Protein AF-A0A7C9CR45-F1 (afdb_monomer_lite)

Structure (mmCIF, N/CA/C/O backbone):
data_AF-A0A7C9CR45-F1
#
_entry.id   AF-A0A7C9CR45-F1
#
loop_
_atom_site.group_PDB
_atom_site.id
_atom_site.type_symbol
_atom_site.label_atom_id
_atom_site.label_alt_id
_atom_site.label_comp_id
_atom_site.label_asym_id
_atom_site.label_entity_id
_atom_site.label_seq_id
_atom_site.pdbx_PDB_ins_code
_atom_site.Cartn_x
_atom_site.Cartn_y
_atom_site.Cartn_z
_atom_site.occupancy
_atom_site.B_iso_or_equiv
_atom_site.auth_seq_id
_atom_site.auth_comp_id
_atom_site.auth_asym_id
_atom_site.auth_atom_id
_atom_site.pdbx_PDB_model_num
ATOM 1 N N . ASP A 1 1 ? -7.583 11.515 -30.768 1.00 51.81 1 ASP A N 1
ATOM 2 C CA . ASP A 1 1 ? -8.424 10.439 -31.323 1.00 51.81 1 ASP A CA 1
ATOM 3 C C . ASP A 1 1 ? -8.496 9.227 -30.422 1.00 51.81 1 ASP A C 1
ATOM 5 O O . ASP A 1 1 ? -7.513 8.512 -30.267 1.00 51.81 1 ASP A O 1
ATOM 9 N N . VAL A 1 2 ? -9.660 9.028 -29.803 1.00 61.97 2 VAL A N 1
ATOM 10 C CA . VAL A 1 2 ? -9.980 7.865 -28.950 1.00 61.97 2 VAL A CA 1
ATOM 11 C C . VAL A 1 2 ? -11.056 6.982 -29.604 1.00 61.97 2 VAL A C 1
ATOM 13 O O . VAL A 1 2 ? -11.141 5.791 -29.327 1.00 61.97 2 VAL A O 1
ATOM 16 N N . TRP A 1 3 ? -11.841 7.538 -30.529 1.00 60.50 3 TRP A N 1
ATOM 17 C CA . TRP A 1 3 ? -12.938 6.850 -31.208 1.00 60.50 3 TRP A CA 1
ATOM 18 C C . TRP A 1 3 ? -12.449 6.157 -32.491 1.00 60.50 3 TRP A C 1
ATOM 20 O O . TRP A 1 3 ? -11.549 6.657 -33.159 1.00 60.50 3 TRP A O 1
ATOM 30 N N . TYR A 1 4 ? -13.036 5.002 -32.825 1.00 81.06 4 TYR A N 1
ATOM 31 C CA . TYR A 1 4 ? -12.731 4.170 -34.009 1.00 81.06 4 TYR A CA 1
ATOM 32 C C . TYR A 1 4 ? -11.384 3.426 -34.028 1.00 81.06 4 TYR A C 1
ATOM 34 O O . TYR A 1 4 ? -11.029 2.830 -35.046 1.00 81.06 4 TYR A O 1
ATOM 42 N N . LYS A 1 5 ? -10.652 3.361 -32.907 1.00 80.00 5 LYS A N 1
ATOM 43 C CA . LYS A 1 5 ? -9.534 2.412 -32.782 1.00 80.00 5 LYS A CA 1
ATOM 44 C C . LYS A 1 5 ? -10.057 1.000 -32.530 1.00 80.00 5 LYS A C 1
ATOM 46 O O . LYS A 1 5 ? -10.824 0.768 -31.598 1.00 80.00 5 LYS A O 1
ATOM 51 N N . LYS A 1 6 ? -9.612 0.047 -33.352 1.00 78.56 6 LYS A N 1
ATOM 52 C CA . LYS A 1 6 ? -9.868 -1.379 -33.139 1.00 78.56 6 LYS A CA 1
ATOM 53 C C . LYS A 1 6 ? -9.222 -1.790 -31.814 1.00 78.56 6 LYS A C 1
ATOM 55 O O . LYS A 1 6 ? -8.031 -1.565 -31.626 1.00 78.56 6 LYS A O 1
ATOM 60 N N . MET A 1 7 ? -10.013 -2.345 -30.897 1.00 77.31 7 MET A N 1
ATOM 61 C CA . MET A 1 7 ? -9.492 -2.826 -29.620 1.00 77.31 7 MET A CA 1
ATOM 62 C C . MET A 1 7 ? -8.528 -3.986 -29.865 1.00 77.31 7 MET A C 1
ATOM 64 O O . MET A 1 7 ? -8.871 -4.954 -30.545 1.00 77.31 7 MET A O 1
ATOM 68 N N . GLU A 1 8 ? -7.329 -3.879 -29.307 1.00 78.50 8 GLU A N 1
ATOM 69 C CA . GLU A 1 8 ? -6.367 -4.973 -29.257 1.00 78.50 8 GLU A CA 1
ATOM 70 C C . GLU A 1 8 ? -6.657 -5.850 -28.036 1.00 78.50 8 GLU A C 1
ATOM 72 O O . GLU A 1 8 ? -7.212 -5.392 -27.032 1.00 78.50 8 GLU A O 1
ATOM 77 N N . THR A 1 9 ? -6.292 -7.128 -28.108 1.00 69.44 9 THR A N 1
ATOM 78 C CA . THR A 1 9 ? -6.358 -8.030 -26.958 1.00 69.44 9 THR A CA 1
ATOM 79 C C . THR A 1 9 ? -5.401 -7.539 -25.874 1.00 69.44 9 THR A C 1
ATOM 81 O O . THR A 1 9 ? -4.202 -7.786 -25.940 1.00 69.44 9 THR A O 1
ATOM 84 N N . CYS A 1 10 ? -5.937 -6.861 -24.859 1.00 64.25 10 CYS A N 1
ATOM 85 C CA . CYS A 1 10 ? -5.196 -6.384 -23.689 1.00 64.25 10 CYS A CA 1
ATOM 86 C C . CYS A 1 10 ? -5.159 -7.412 -22.549 1.00 64.25 10 CYS A C 1
ATOM 88 O O . CYS A 1 10 ? -4.938 -7.059 -21.391 1.00 64.25 10 CYS A O 1
ATOM 90 N N . VAL A 1 11 ? -5.393 -8.691 -22.860 1.00 61.22 11 VAL A N 1
ATOM 91 C CA . VAL A 1 11 ? -5.247 -9.764 -21.879 1.00 61.22 11 VAL A CA 1
ATOM 92 C C . VAL A 1 11 ? -3.758 -9.925 -21.627 1.00 61.22 11 VAL A C 1
ATOM 94 O O . VAL A 1 11 ? -3.065 -10.616 -22.371 1.00 61.22 11 VAL A O 1
ATOM 97 N N . THR A 1 12 ? -3.261 -9.256 -20.588 1.00 54.91 12 THR A N 1
ATOM 98 C CA . THR A 1 12 ? -1.939 -9.534 -20.034 1.00 54.91 12 THR A CA 1
ATOM 99 C C . THR A 1 12 ? -1.895 -11.034 -19.759 1.00 54.91 12 THR A C 1
ATOM 101 O O . THR A 1 12 ? -2.717 -11.501 -18.962 1.00 54.91 12 THR A O 1
ATOM 104 N N . PRO A 1 13 ? -1.020 -11.806 -20.431 1.00 53.84 13 PRO A N 1
ATOM 105 C CA . PRO A 1 13 ? -0.924 -13.235 -20.195 1.00 53.84 13 PRO A CA 1
ATOM 106 C C . PRO A 1 13 ? -0.764 -13.446 -18.697 1.00 53.84 13 PRO A C 1
ATOM 108 O O . PRO A 1 13 ? 0.122 -12.841 -18.087 1.00 53.84 13 PRO A O 1
ATOM 111 N N . TYR A 1 14 ? -1.652 -14.242 -18.095 1.00 46.78 14 TYR A N 1
ATOM 112 C CA . TYR A 1 14 ? -1.468 -14.630 -16.707 1.00 46.78 14 TYR A CA 1
ATOM 113 C C . TYR A 1 14 ? -0.086 -15.282 -16.652 1.00 46.78 14 TYR A C 1
ATOM 115 O O . TYR A 1 14 ? 0.146 -16.228 -17.416 1.00 46.78 14 TYR A O 1
ATOM 123 N N . PRO A 1 15 ? 0.867 -14.744 -15.870 1.00 54.88 15 PRO A N 1
ATOM 124 C CA . PRO A 1 15 ? 2.188 -15.338 -15.819 1.00 54.88 15 PRO A CA 1
ATOM 125 C C . PRO A 1 15 ? 1.987 -16.802 -15.429 1.00 54.88 15 PRO A C 1
ATOM 127 O O . PRO A 1 15 ? 1.143 -17.088 -14.579 1.00 54.88 15 PRO A O 1
ATOM 130 N N . SER A 1 16 ? 2.662 -17.715 -16.140 1.00 50.47 16 SER A N 1
ATOM 131 C CA . SER A 1 16 ? 2.531 -19.173 -15.987 1.00 50.47 16 SER A CA 1
ATOM 132 C C . SER A 1 16 ? 2.262 -19.545 -14.531 1.00 50.47 16 SER A C 1
ATOM 134 O O . SER A 1 16 ? 2.918 -18.951 -13.679 1.00 50.47 16 SER A O 1
ATOM 136 N N . ALA A 1 17 ? 1.352 -20.491 -14.259 1.00 49.66 17 ALA A N 1
ATOM 137 C CA . ALA A 1 17 ? 0.852 -20.886 -12.928 1.00 49.66 17 ALA A CA 1
ATOM 138 C C . ALA A 1 17 ? 1.833 -20.685 -11.742 1.00 49.66 17 ALA A C 1
ATOM 140 O O . ALA A 1 17 ? 1.427 -20.170 -10.703 1.00 49.66 17 ALA A O 1
ATOM 141 N N . ALA A 1 18 ? 3.128 -20.944 -11.943 1.00 49.00 18 ALA A N 1
ATOM 142 C CA . ALA A 1 18 ? 4.254 -20.567 -11.082 1.00 49.00 18 ALA A CA 1
ATOM 143 C C . ALA A 1 18 ? 4.228 -19.150 -10.443 1.00 49.00 18 ALA A C 1
ATOM 145 O O . ALA A 1 18 ? 4.680 -18.985 -9.311 1.00 49.00 18 ALA A O 1
ATOM 146 N N . ALA A 1 19 ? 3.731 -18.108 -11.117 1.00 51.03 19 ALA A N 1
ATOM 147 C CA . ALA A 1 19 ? 3.722 -16.740 -10.580 1.00 51.03 19 ALA A CA 1
ATOM 148 C C . ALA A 1 19 ? 2.552 -16.469 -9.619 1.00 51.03 19 ALA A C 1
ATOM 150 O O . ALA A 1 19 ? 2.695 -15.687 -8.680 1.00 51.03 19 ALA A O 1
ATOM 151 N N . GLY A 1 20 ? 1.414 -17.143 -9.820 1.00 53.22 20 GLY A N 1
ATOM 152 C CA . GLY A 1 20 ? 0.326 -17.184 -8.839 1.00 53.22 20 GLY A CA 1
ATOM 153 C C . GLY A 1 20 ? 0.670 -18.085 -7.649 1.00 53.22 20 GLY A C 1
ATOM 154 O O . GLY A 1 20 ? 0.350 -17.744 -6.512 1.00 53.22 20 GLY A O 1
ATOM 155 N N . GLU A 1 21 ? 1.395 -19.182 -7.896 1.00 54.62 21 GLU A N 1
ATOM 156 C CA . GLU A 1 21 ? 1.881 -20.120 -6.872 1.00 54.62 21 GLU A CA 1
ATOM 157 C C . GLU A 1 21 ? 2.931 -19.513 -5.922 1.00 54.62 21 GLU A C 1
ATOM 159 O O . GLU A 1 21 ? 3.073 -19.973 -4.790 1.00 54.62 21 GLU A O 1
ATOM 164 N N . GLN A 1 22 ? 3.639 -18.451 -6.325 1.00 70.69 22 GLN A N 1
ATOM 165 C CA . GLN A 1 22 ? 4.595 -17.749 -5.455 1.00 70.69 22 GLN A CA 1
ATOM 166 C C . GLN A 1 22 ? 3.947 -16.793 -4.445 1.00 70.69 22 GLN A C 1
ATOM 168 O O . GLN A 1 22 ? 4.605 -16.384 -3.481 1.00 70.69 22 GLN A O 1
ATOM 173 N N . LEU A 1 23 ? 2.684 -16.404 -4.636 1.00 86.69 23 LEU A N 1
ATOM 174 C CA . LEU A 1 23 ? 2.046 -15.436 -3.749 1.00 86.69 23 LEU A CA 1
ATOM 175 C C . LEU A 1 23 ? 1.576 -16.107 -2.463 1.00 86.69 23 LEU A C 1
ATOM 177 O O . LEU A 1 23 ? 0.821 -17.077 -2.468 1.00 86.69 23 LEU A O 1
ATOM 181 N N . LYS A 1 24 ? 1.973 -15.532 -1.326 1.00 91.25 24 LYS A N 1
ATOM 182 C CA . LYS A 1 24 ? 1.442 -15.949 -0.027 1.00 91.25 24 LYS A CA 1
ATOM 183 C C . LYS A 1 24 ? -0.086 -15.758 0.020 1.00 91.25 24 LYS A C 1
ATOM 185 O O . LYS A 1 24 ? -0.636 -14.870 -0.649 1.00 91.25 24 LYS A O 1
ATOM 190 N N . PRO A 1 25 ? -0.810 -16.569 0.804 1.00 92.56 25 PRO A N 1
ATOM 191 C CA . PRO A 1 25 ? -2.236 -16.358 0.996 1.00 92.56 25 PRO A CA 1
ATOM 192 C C . PRO A 1 25 ? -2.500 -14.999 1.656 1.00 92.56 25 PRO A C 1
ATOM 194 O O . PRO A 1 25 ? -1.658 -14.424 2.349 1.00 92.56 25 PRO A O 1
ATOM 197 N N . PHE A 1 26 ? -3.691 -14.455 1.429 1.00 91.06 26 PHE A N 1
ATOM 198 C CA . PHE A 1 26 ? -4.161 -13.306 2.196 1.00 91.06 26 PHE A CA 1
ATOM 199 C C . PHE A 1 26 ? -4.532 -13.770 3.617 1.00 91.06 26 PHE A C 1
ATOM 201 O O . PHE A 1 26 ? -5.141 -14.833 3.733 1.00 91.06 26 PHE A O 1
ATOM 208 N N . PRO A 1 27 ? -4.220 -13.015 4.691 1.00 93.25 27 PRO A N 1
ATOM 209 C CA . PRO A 1 27 ? -3.673 -11.653 4.717 1.00 93.25 27 PRO A CA 1
ATOM 210 C C . PRO A 1 27 ? -2.141 -11.557 4.729 1.00 93.25 27 PRO A C 1
ATOM 212 O O . PRO A 1 27 ? -1.615 -10.448 4.710 1.00 93.25 27 PRO A O 1
ATOM 215 N N . GLU A 1 28 ? -1.403 -12.668 4.748 1.00 94.12 28 GLU A N 1
ATOM 216 C CA . GLU A 1 28 ? 0.065 -12.645 4.863 1.00 94.12 28 GLU A CA 1
ATOM 217 C C . GLU A 1 28 ? 0.731 -11.852 3.736 1.00 94.12 28 GLU A C 1
ATOM 219 O O . GLU A 1 28 ? 1.615 -11.027 3.994 1.00 94.12 28 GLU A O 1
ATOM 224 N N . ARG A 1 29 ? 0.263 -12.028 2.491 1.00 93.94 29 ARG A N 1
ATOM 225 C CA . ARG A 1 29 ? 0.820 -11.302 1.336 1.00 93.94 29 ARG A CA 1
ATOM 226 C C . ARG A 1 29 ? 0.731 -9.777 1.428 1.00 93.94 29 ARG A C 1
ATOM 228 O O . ARG A 1 29 ? 1.465 -9.089 0.730 1.00 93.94 29 ARG A O 1
ATOM 235 N N . LEU A 1 30 ? -0.100 -9.237 2.320 1.00 94.88 30 LEU A N 1
ATOM 236 C CA . LEU A 1 30 ? -0.183 -7.798 2.567 1.00 94.88 30 LEU A CA 1
ATOM 237 C C . LEU A 1 30 ? 1.144 -7.218 3.098 1.00 94.88 30 LEU A C 1
ATOM 239 O O . LEU A 1 30 ? 1.455 -6.044 2.862 1.00 94.88 30 LEU A O 1
ATOM 243 N N . TYR A 1 31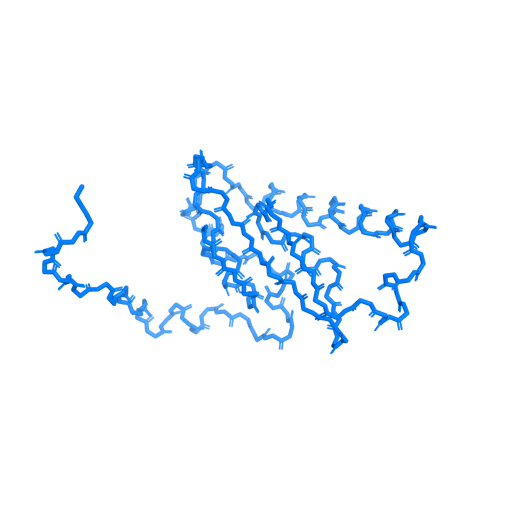 ? 1.908 -8.035 3.832 1.00 94.12 31 TYR A N 1
ATOM 244 C CA . TYR A 1 31 ? 3.090 -7.614 4.590 1.00 94.12 31 TYR A CA 1
ATOM 245 C C . TYR A 1 31 ? 4.410 -8.153 4.044 1.00 94.12 31 TYR A C 1
ATOM 247 O O . TYR A 1 31 ? 5.453 -7.547 4.299 1.00 94.12 31 TYR A O 1
ATOM 255 N N . VAL A 1 32 ? 4.385 -9.270 3.315 1.00 95.62 32 VAL A N 1
ATOM 256 C CA . VAL A 1 32 ? 5.595 -9.826 2.697 1.00 95.62 32 VAL A CA 1
ATOM 257 C C . VAL A 1 32 ? 6.070 -8.957 1.534 1.00 95.62 32 VAL A C 1
ATOM 259 O O . VAL A 1 32 ? 5.347 -8.093 1.031 1.00 95.62 32 VAL A O 1
ATOM 262 N N . VAL A 1 33 ? 7.319 -9.169 1.128 1.00 96.25 33 VAL A N 1
ATOM 263 C CA . VAL A 1 33 ? 7.899 -8.526 -0.051 1.00 96.25 33 VAL A CA 1
ATOM 264 C C . VAL A 1 33 ? 7.274 -9.15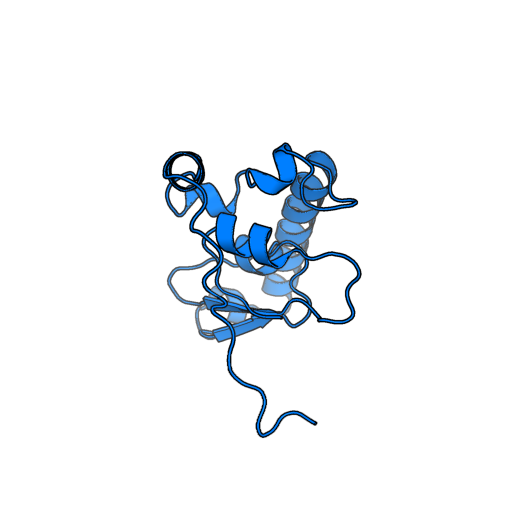7 -1.302 1.00 96.25 33 VAL A C 1
ATOM 266 O O . VAL A 1 33 ? 7.350 -10.378 -1.441 1.00 96.25 33 VAL A O 1
ATOM 269 N N . PRO A 1 34 ? 6.652 -8.373 -2.201 1.00 94.38 34 PRO A N 1
ATOM 270 C CA . PRO A 1 34 ? 6.093 -8.897 -3.441 1.00 94.38 34 PRO A CA 1
ATOM 271 C C . PRO A 1 34 ? 7.186 -9.494 -4.341 1.00 94.38 34 PRO A C 1
ATOM 273 O O . PRO A 1 34 ? 8.265 -8.891 -4.429 1.00 94.38 34 PRO A O 1
ATOM 276 N N . PRO A 1 35 ? 6.929 -10.613 -5.048 1.00 92.69 35 PRO A N 1
ATOM 277 C CA . PRO A 1 35 ? 7.892 -11.227 -5.960 1.00 92.69 35 PRO A CA 1
ATOM 278 C C . PRO A 1 35 ? 8.558 -10.233 -6.915 1.00 92.69 35 PRO A C 1
ATOM 280 O O . PRO A 1 35 ? 9.781 -10.262 -7.065 1.00 92.69 35 PRO A O 1
ATOM 283 N N . ARG A 1 36 ? 7.797 -9.279 -7.473 1.00 90.75 36 ARG A N 1
ATOM 284 C CA . ARG A 1 36 ? 8.339 -8.265 -8.397 1.00 90.75 36 ARG A CA 1
ATOM 285 C C . ARG A 1 36 ? 9.304 -7.267 -7.764 1.00 90.75 36 ARG A C 1
ATOM 287 O O . ARG A 1 36 ? 10.101 -6.650 -8.465 1.00 90.75 36 ARG A O 1
ATOM 294 N N . VAL A 1 37 ? 9.188 -7.051 -6.454 1.00 93.31 37 VAL A N 1
ATOM 295 C CA . VAL A 1 37 ? 10.116 -6.201 -5.701 1.00 93.31 37 VAL A CA 1
ATOM 296 C C . VAL A 1 37 ? 11.393 -6.989 -5.435 1.00 93.31 37 VAL A C 1
ATOM 298 O O . VAL A 1 37 ? 12.482 -6.467 -5.656 1.00 93.31 37 VAL A O 1
ATOM 301 N N . SER A 1 38 ? 11.279 -8.261 -5.038 1.00 93.31 38 SER A N 1
ATOM 302 C CA . SER A 1 38 ? 12.451 -9.125 -4.842 1.00 93.31 38 SER A CA 1
ATOM 303 C C . SER A 1 38 ? 13.210 -9.431 -6.136 1.00 93.31 38 SER A C 1
ATOM 305 O O . SER A 1 38 ? 14.431 -9.535 -6.098 1.00 93.31 38 SER A O 1
ATOM 307 N N . SER A 1 39 ? 12.525 -9.527 -7.279 1.00 91.19 39 SER A N 1
ATOM 308 C CA . SER A 1 39 ? 13.152 -9.743 -8.591 1.00 91.19 39 SER A CA 1
ATOM 309 C C . SER A 1 39 ? 13.724 -8.467 -9.219 1.00 91.19 39 SER A C 1
ATOM 311 O O . SER A 1 39 ? 14.308 -8.535 -10.298 1.00 91.19 39 SER A O 1
ATOM 313 N N . GLY A 1 40 ? 13.528 -7.297 -8.597 1.00 89.50 40 GLY A N 1
ATOM 314 C CA . GLY A 1 40 ? 13.958 -6.008 -9.149 1.00 89.50 40 GLY A CA 1
ATOM 315 C C . GLY A 1 40 ? 13.142 -5.529 -10.356 1.00 89.50 40 GLY A C 1
ATOM 316 O O . GLY A 1 40 ? 13.562 -4.612 -11.057 1.00 89.50 40 GLY A O 1
ATOM 317 N N . SER A 1 41 ? 11.964 -6.108 -10.607 1.00 88.75 41 SER A N 1
ATOM 318 C CA . SER A 1 41 ? 11.090 -5.748 -11.735 1.00 88.75 41 SER A CA 1
ATOM 319 C C . SER A 1 41 ? 10.358 -4.410 -11.552 1.00 88.75 41 SER A C 1
ATOM 321 O O . SER A 1 41 ? 9.666 -3.965 -12.465 1.00 88.75 41 SER A O 1
ATOM 323 N N . VAL A 1 42 ? 10.485 -3.765 -10.387 1.00 89.38 42 VAL A N 1
ATOM 324 C CA . VAL A 1 42 ? 10.004 -2.398 -10.135 1.00 89.38 42 VAL A CA 1
ATOM 325 C C . VAL A 1 42 ? 11.212 -1.455 -10.094 1.00 89.38 42 VAL A C 1
ATOM 327 O O . VAL A 1 42 ? 11.934 -1.437 -9.092 1.00 89.38 42 VAL A O 1
ATOM 330 N N . PRO A 1 43 ? 11.450 -0.657 -11.153 1.00 87.44 43 PRO A N 1
ATOM 331 C CA . PRO A 1 43 ? 12.615 0.216 -11.227 1.00 87.44 43 PRO A CA 1
ATOM 332 C C . PRO A 1 43 ? 12.722 1.169 -10.031 1.00 87.44 43 PRO A C 1
ATOM 334 O O . PRO A 1 43 ? 11.768 1.850 -9.647 1.00 87.44 43 PRO A O 1
ATOM 337 N N . GLY A 1 44 ? 13.912 1.227 -9.431 1.00 87.44 44 GLY A N 1
ATOM 338 C CA . GLY A 1 44 ? 14.202 2.130 -8.317 1.00 87.44 44 GLY A CA 1
ATOM 339 C C . GLY A 1 44 ? 13.458 1.803 -7.018 1.00 87.44 44 GLY A C 1
ATOM 340 O O . GLY A 1 44 ? 13.262 2.710 -6.204 1.00 87.44 44 GLY A O 1
ATOM 341 N N . VAL A 1 45 ? 13.015 0.555 -6.828 1.00 93.44 45 VAL A N 1
ATOM 342 C CA . VAL A 1 45 ? 12.466 0.049 -5.562 1.00 93.44 45 VAL A CA 1
ATOM 343 C C . VAL A 1 45 ? 13.249 -1.197 -5.155 1.00 93.44 45 VAL A C 1
ATOM 345 O O . VAL A 1 45 ? 13.105 -2.253 -5.759 1.00 93.44 45 VAL A O 1
ATOM 348 N N . SER A 1 46 ? 14.084 -1.070 -4.122 1.00 95.88 46 SER A N 1
ATOM 349 C CA . SER A 1 46 ? 14.757 -2.212 -3.498 1.00 95.88 46 SER A CA 1
ATOM 350 C C . SER A 1 46 ? 13.875 -2.865 -2.430 1.00 95.88 46 SER A C 1
ATOM 352 O O . SER A 1 46 ? 12.922 -2.260 -1.929 1.00 95.88 46 SER A O 1
ATOM 354 N N . VAL A 1 47 ? 14.230 -4.089 -2.029 1.00 97.19 47 VAL A N 1
ATOM 355 C CA . VAL A 1 47 ? 13.590 -4.788 -0.902 1.00 97.19 47 VAL A CA 1
ATOM 356 C C . VAL A 1 47 ? 13.647 -3.941 0.375 1.00 97.19 47 VAL A C 1
ATOM 358 O O . VAL A 1 47 ? 12.625 -3.752 1.034 1.00 97.19 47 VAL A O 1
ATOM 361 N N . ASP A 1 48 ? 14.803 -3.349 0.680 1.00 97.75 48 ASP A N 1
ATOM 362 C CA . ASP A 1 48 ? 14.969 -2.485 1.853 1.00 97.75 48 ASP A CA 1
ATOM 363 C C . ASP A 1 48 ? 14.108 -1.223 1.776 1.00 97.75 48 ASP A C 1
ATOM 365 O O . ASP A 1 48 ? 13.511 -0.815 2.775 1.00 97.75 48 ASP A O 1
ATOM 369 N N . ALA A 1 49 ? 13.996 -0.616 0.589 1.00 96.38 49 ALA A N 1
ATOM 370 C CA . ALA A 1 49 ? 13.132 0.541 0.380 1.00 96.38 49 ALA A CA 1
ATOM 371 C C . ALA A 1 49 ? 11.657 0.186 0.630 1.00 96.38 49 ALA A C 1
ATOM 373 O O . ALA A 1 49 ? 10.962 0.934 1.317 1.00 96.38 49 ALA A O 1
ATOM 374 N N . TYR A 1 50 ? 11.201 -0.976 0.152 1.00 96.88 50 TYR A N 1
ATOM 375 C CA . TYR A 1 50 ? 9.848 -1.480 0.407 1.00 96.88 50 TYR A CA 1
ATOM 376 C C . TYR A 1 50 ? 9.595 -1.753 1.900 1.00 96.88 50 TYR A C 1
ATOM 378 O O . TYR A 1 50 ? 8.572 -1.340 2.453 1.00 96.88 50 TYR A O 1
ATOM 386 N N . LEU A 1 51 ? 10.532 -2.411 2.590 1.00 97.81 51 LEU A N 1
ATOM 387 C CA . LEU A 1 51 ? 10.409 -2.685 4.027 1.00 97.81 51 LEU A CA 1
ATOM 388 C C . LEU A 1 51 ? 10.393 -1.391 4.852 1.00 97.81 51 LEU A C 1
ATOM 390 O O . LEU A 1 51 ? 9.612 -1.260 5.805 1.00 97.81 51 LEU A O 1
ATOM 394 N N . LYS A 1 52 ? 11.217 -0.413 4.465 1.00 97.69 52 LYS A N 1
ATOM 395 C CA . LYS A 1 52 ? 11.247 0.916 5.077 1.00 97.69 52 LYS A CA 1
ATOM 396 C C . LYS A 1 52 ? 9.928 1.661 4.864 1.00 97.69 52 LYS A C 1
ATOM 398 O O . LYS A 1 52 ? 9.400 2.194 5.839 1.00 97.69 52 LYS A O 1
ATOM 403 N N . ASP A 1 53 ? 9.379 1.653 3.650 1.00 96.50 53 ASP A N 1
ATOM 404 C CA . ASP A 1 53 ? 8.072 2.246 3.329 1.00 96.50 53 ASP A CA 1
ATOM 405 C C . ASP A 1 53 ? 6.957 1.655 4.210 1.00 96.50 53 ASP A C 1
ATOM 407 O O . ASP A 1 53 ? 6.253 2.388 4.907 1.00 96.50 53 ASP A O 1
ATOM 411 N N . ASN A 1 54 ? 6.884 0.324 4.316 1.00 97.12 54 ASN A N 1
ATOM 412 C CA . ASN A 1 54 ? 5.917 -0.356 5.183 1.00 97.12 54 ASN A CA 1
ATOM 413 C C . ASN A 1 54 ? 6.052 0.047 6.665 1.00 97.12 54 ASN A C 1
ATOM 415 O O . ASN A 1 54 ? 5.050 0.203 7.371 1.00 97.12 54 ASN A O 1
ATOM 419 N N . SER A 1 55 ? 7.280 0.211 7.163 1.00 97.69 55 SER A N 1
ATOM 420 C CA . SER A 1 55 ? 7.535 0.667 8.537 1.00 97.69 55 SER A CA 1
ATOM 421 C C . SER A 1 55 ? 7.094 2.118 8.753 1.00 97.69 55 SER A C 1
ATOM 423 O O . SER A 1 55 ? 6.482 2.437 9.779 1.00 97.69 55 SER A O 1
ATOM 425 N N . LEU A 1 56 ? 7.352 2.995 7.780 1.00 98.19 56 LEU A N 1
ATOM 426 C CA . LEU A 1 56 ? 6.923 4.392 7.813 1.00 98.19 56 LEU A CA 1
ATOM 427 C C . LEU A 1 56 ? 5.399 4.510 7.801 1.00 98.19 56 LEU A C 1
ATOM 429 O O . LEU A 1 56 ? 4.843 5.163 8.684 1.00 98.19 56 LEU A O 1
ATOM 433 N N . TRP A 1 57 ? 4.705 3.814 6.901 1.00 97.88 57 TRP A N 1
ATOM 434 C CA . TRP A 1 57 ? 3.242 3.861 6.843 1.00 97.88 57 TRP A CA 1
ATOM 435 C C . TRP A 1 57 ? 2.569 3.358 8.117 1.00 97.88 57 TRP A C 1
ATOM 437 O O . TRP A 1 57 ? 1.607 3.976 8.575 1.00 97.88 57 TRP A O 1
ATOM 447 N N . LYS A 1 58 ? 3.112 2.324 8.773 1.00 97.31 58 LYS A N 1
ATOM 448 C CA . LYS A 1 58 ? 2.636 1.902 10.105 1.00 97.31 58 LYS A CA 1
ATOM 449 C C . LYS A 1 58 ? 2.732 3.036 11.134 1.00 97.31 58 LYS A C 1
ATOM 451 O O . LYS A 1 58 ? 1.809 3.222 11.931 1.00 97.31 58 LYS A O 1
ATOM 456 N N . LYS A 1 59 ? 3.818 3.819 11.117 1.00 98.19 59 LYS A N 1
ATOM 457 C CA . LYS A 1 59 ? 3.983 4.992 11.997 1.00 98.19 59 LYS A CA 1
ATOM 458 C C . LYS A 1 59 ? 3.011 6.116 11.627 1.00 98.19 59 LYS A C 1
ATOM 460 O O . LYS A 1 59 ? 2.368 6.661 12.524 1.00 98.19 59 LYS A O 1
ATOM 465 N N . HIS A 1 60 ? 2.867 6.427 10.339 1.00 97.44 60 HIS A N 1
ATOM 466 C CA . HIS A 1 60 ? 1.957 7.468 9.853 1.00 97.44 60 HIS A CA 1
ATOM 467 C C . HIS A 1 60 ? 0.498 7.152 10.185 1.00 97.44 60 HIS A C 1
ATOM 469 O O . HIS A 1 60 ? -0.169 7.971 10.811 1.00 97.44 60 HIS A O 1
ATOM 475 N N . VAL A 1 61 ? 0.026 5.937 9.892 1.00 96.12 61 VAL A N 1
ATOM 476 C CA . VAL A 1 61 ? -1.341 5.503 10.222 1.00 96.12 61 VAL A CA 1
ATOM 477 C C . VAL A 1 61 ? -1.597 5.569 11.729 1.00 96.12 61 VAL A C 1
ATOM 479 O O . VAL A 1 61 ? -2.657 6.030 12.149 1.00 96.12 61 VAL A O 1
ATOM 482 N N . LYS A 1 62 ? -0.618 5.198 12.567 1.00 96.25 62 LYS A N 1
ATOM 483 C CA . LYS A 1 62 ? -0.726 5.362 14.026 1.00 96.25 62 LYS A CA 1
ATOM 484 C C . LYS A 1 62 ? -0.879 6.832 14.437 1.00 96.25 62 LYS A C 1
ATOM 486 O O . LYS A 1 62 ? -1.638 7.121 15.358 1.00 96.25 62 LYS A O 1
ATOM 491 N N . ALA A 1 63 ? -0.177 7.756 13.781 1.00 97.00 63 ALA A N 1
ATOM 492 C CA . ALA A 1 63 ? -0.331 9.188 14.030 1.00 97.00 63 ALA A CA 1
ATOM 493 C C . ALA A 1 63 ? -1.700 9.704 13.554 1.00 97.00 63 ALA A C 1
ATOM 495 O O . ALA A 1 63 ? -2.372 10.411 14.301 1.00 97.00 63 ALA A O 1
ATOM 496 N N . TYR A 1 64 ? -2.163 9.289 12.372 1.00 95.06 64 TYR A N 1
ATOM 497 C CA . TYR A 1 64 ? -3.473 9.682 11.843 1.00 95.06 64 TYR A CA 1
ATOM 498 C C . TYR A 1 64 ? -4.621 9.229 12.737 1.00 95.06 64 TYR A C 1
ATOM 500 O O . TYR A 1 64 ? -5.521 10.017 13.002 1.00 95.06 64 TYR A O 1
ATOM 508 N N . LYS A 1 65 ? -4.558 8.010 13.278 1.00 93.75 65 LYS A N 1
ATOM 509 C CA . LYS A 1 65 ? -5.554 7.485 14.226 1.00 93.75 65 LYS A CA 1
ATOM 510 C C . LYS A 1 65 ? -5.651 8.302 15.518 1.00 93.75 65 LYS A C 1
ATOM 512 O O . LYS A 1 65 ? -6.722 8.386 16.107 1.00 93.75 65 LYS A O 1
ATOM 517 N N . ARG A 1 66 ? -4.559 8.948 15.949 1.00 94.56 66 ARG A N 1
ATOM 518 C CA . ARG A 1 66 ? -4.577 9.859 17.110 1.00 94.56 66 ARG A CA 1
ATOM 519 C C . ARG A 1 66 ? -5.296 11.171 16.811 1.00 94.56 66 ARG A C 1
ATOM 521 O O . ARG A 1 66 ? -5.938 11.714 17.698 1.00 94.56 66 ARG A O 1
ATOM 528 N N . ILE A 1 67 ? -5.169 11.673 15.583 1.00 95.25 67 ILE A N 1
ATOM 529 C CA . ILE A 1 67 ? -5.780 12.938 15.147 1.00 95.25 67 ILE A CA 1
ATOM 530 C C . ILE A 1 67 ? -7.250 12.718 14.764 1.00 95.25 67 ILE A C 1
ATOM 532 O O . ILE A 1 67 ? -8.115 13.523 15.087 1.00 95.25 67 ILE A O 1
ATOM 536 N N . ASN A 1 68 ? -7.536 11.605 14.093 1.00 92.62 68 ASN A N 1
ATOM 537 C CA . ASN A 1 68 ? -8.854 11.211 13.624 1.00 92.62 68 ASN A CA 1
ATOM 538 C C . ASN A 1 68 ? -9.193 9.826 14.184 1.00 92.62 68 ASN A C 1
ATOM 540 O O . ASN A 1 68 ? -8.992 8.798 13.530 1.00 92.62 68 ASN A O 1
ATOM 544 N N . SER A 1 69 ? -9.732 9.810 15.403 1.00 88.94 69 SER A N 1
ATOM 545 C CA . SER A 1 69 ? -10.124 8.581 16.103 1.00 88.94 69 SER A CA 1
ATOM 546 C C . SER A 1 69 ? -11.194 7.777 15.354 1.00 88.94 69 SER A C 1
ATOM 548 O O . SER A 1 69 ? -11.293 6.565 15.538 1.00 88.94 69 SER A O 1
ATOM 550 N N . LEU A 1 70 ? -11.949 8.409 14.444 1.00 90.75 70 LEU A N 1
ATOM 551 C CA . LEU A 1 70 ? -12.958 7.741 13.615 1.00 90.75 70 LEU A CA 1
ATOM 552 C C . LEU A 1 70 ? -12.358 6.732 12.620 1.00 90.75 70 LEU A C 1
ATOM 554 O O . LEU A 1 70 ? -13.089 5.881 12.109 1.00 90.75 70 LEU A O 1
ATOM 558 N N . LEU A 1 71 ? -11.047 6.788 12.352 1.00 88.69 71 LEU A N 1
ATOM 559 C CA . LEU A 1 71 ? -10.357 5.790 11.525 1.00 88.69 71 LEU A CA 1
ATOM 560 C C . LEU A 1 71 ? -10.372 4.390 12.160 1.00 88.69 71 LEU A C 1
ATOM 562 O O . LEU A 1 71 ? -10.415 3.403 11.431 1.00 88.69 71 LEU A O 1
ATOM 566 N N . ASP A 1 72 ? -10.398 4.293 13.493 1.00 84.56 72 ASP A N 1
ATOM 567 C CA . ASP A 1 72 ? -10.417 3.009 14.213 1.00 84.56 72 ASP A CA 1
ATOM 568 C C . ASP A 1 72 ? -11.824 2.520 14.572 1.00 84.56 72 ASP A C 1
ATOM 570 O O . ASP A 1 72 ? -12.027 1.337 14.850 1.00 84.56 72 ASP A O 1
ATOM 574 N N . THR A 1 73 ? -12.830 3.395 14.526 1.00 87.44 73 THR A N 1
ATOM 575 C CA . THR A 1 73 ? -14.205 3.023 14.897 1.00 87.44 73 THR A CA 1
ATOM 576 C C . THR A 1 73 ? -14.905 2.189 13.821 1.00 87.44 73 THR A C 1
ATOM 578 O O . THR A 1 73 ? -15.935 1.565 14.082 1.00 87.44 73 THR A O 1
ATOM 581 N N . GLY A 1 74 ? -14.358 2.151 12.601 1.00 84.81 74 GLY A N 1
ATOM 582 C CA . GLY A 1 74 ? -15.014 1.557 11.434 1.00 84.81 74 GLY A CA 1
ATOM 583 C C . GLY A 1 74 ? -16.136 2.431 10.869 1.00 84.81 74 GLY A C 1
ATOM 584 O O . GLY A 1 74 ? -17.007 1.927 10.158 1.00 84.81 74 GLY A O 1
ATOM 585 N N . ARG A 1 75 ? -16.145 3.733 11.193 1.00 91.31 75 ARG A N 1
ATOM 586 C CA . ARG A 1 75 ? -17.058 4.709 10.585 1.00 91.31 75 ARG A CA 1
ATOM 587 C C . ARG A 1 75 ? -16.759 4.890 9.099 1.00 91.31 75 ARG A C 1
ATOM 589 O O . ARG A 1 75 ? -17.689 4.912 8.297 1.00 91.31 75 ARG A O 1
ATOM 596 N N . TYR A 1 76 ? -15.480 4.987 8.740 1.00 91.50 76 TYR A N 1
ATOM 597 C CA . TYR A 1 76 ? -15.048 5.008 7.346 1.00 91.50 76 TYR A CA 1
ATOM 598 C C . TYR A 1 76 ? -15.003 3.587 6.791 1.00 91.50 76 TYR A C 1
ATOM 600 O O . TYR A 1 76 ? -14.414 2.691 7.394 1.00 91.50 76 TYR A O 1
ATOM 608 N N . ARG A 1 77 ? -15.657 3.394 5.645 1.00 93.25 77 ARG A N 1
ATOM 609 C CA . ARG A 1 77 ? -15.781 2.099 4.959 1.00 93.25 77 ARG A CA 1
ATOM 610 C C . ARG A 1 77 ? -15.036 2.063 3.631 1.00 93.25 77 ARG A C 1
ATOM 612 O O . ARG A 1 77 ? -14.561 1.009 3.235 1.00 93.25 77 ARG A O 1
ATOM 619 N N . ASN A 1 78 ? -14.904 3.217 2.985 1.00 94.88 78 ASN A N 1
ATOM 620 C CA . ASN A 1 78 ? -14.259 3.372 1.691 1.00 94.88 78 ASN A CA 1
ATOM 621 C C . ASN A 1 78 ? -13.266 4.528 1.817 1.00 94.88 78 ASN A C 1
ATOM 623 O O . ASN A 1 78 ? -13.654 5.619 2.242 1.00 94.88 78 ASN A O 1
ATOM 627 N N . ILE A 1 79 ? -12.003 4.291 1.485 1.00 95.62 79 ILE A N 1
ATOM 628 C CA . ILE A 1 79 ? -10.954 5.313 1.458 1.00 95.62 79 ILE A CA 1
ATOM 629 C C . ILE A 1 79 ? -10.342 5.303 0.061 1.00 95.62 79 ILE A C 1
ATOM 631 O O . ILE A 1 79 ? -10.188 4.244 -0.537 1.00 95.62 79 ILE A O 1
ATOM 635 N N . MET A 1 80 ? -9.999 6.470 -0.467 1.00 97.12 80 MET A N 1
ATOM 636 C CA . MET A 1 80 ? -9.267 6.587 -1.723 1.00 97.12 80 MET A CA 1
ATOM 637 C C . MET A 1 80 ? -7.872 7.124 -1.422 1.00 97.12 80 MET A C 1
ATOM 639 O O . MET A 1 80 ? -7.738 8.221 -0.882 1.00 97.12 80 MET A O 1
ATOM 643 N N . ASP A 1 81 ? -6.850 6.342 -1.752 1.00 96.94 81 ASP A N 1
ATOM 644 C CA . ASP A 1 81 ? -5.456 6.765 -1.707 1.00 96.94 81 ASP A CA 1
ATOM 645 C C . ASP A 1 81 ? -5.032 7.180 -3.115 1.00 96.94 81 ASP A C 1
ATOM 647 O O . ASP A 1 81 ? -4.797 6.339 -3.981 1.00 96.94 81 ASP A O 1
ATOM 651 N N . MET A 1 82 ? -4.999 8.491 -3.352 1.00 95.81 82 MET A N 1
ATOM 652 C CA . MET A 1 82 ? -4.746 9.064 -4.676 1.00 95.81 82 MET A CA 1
ATOM 653 C C . MET A 1 82 ? -3.267 9.033 -5.097 1.00 95.81 82 MET A C 1
ATOM 655 O O . MET A 1 82 ? -2.942 9.438 -6.211 1.00 95.81 82 MET A O 1
ATOM 659 N N . ASN A 1 83 ? -2.365 8.590 -4.218 1.00 95.00 83 ASN A N 1
ATOM 660 C CA 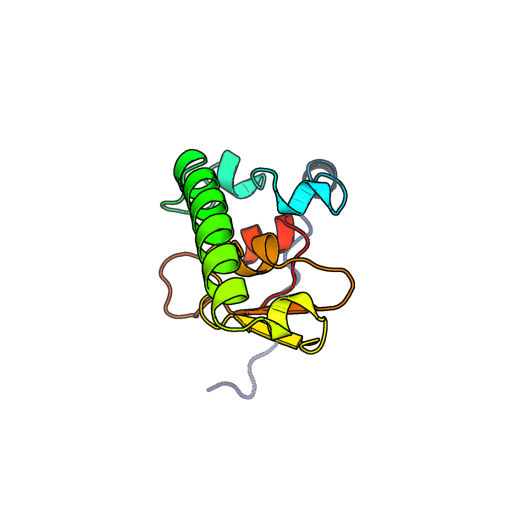. ASN A 1 83 ? -0.946 8.440 -4.519 1.00 95.00 83 ASN A CA 1
ATOM 661 C C . ASN A 1 83 ? -0.394 7.208 -3.799 1.00 95.00 83 ASN A C 1
ATOM 663 O O . ASN A 1 83 ? 0.458 7.301 -2.912 1.00 95.00 83 ASN A O 1
ATOM 667 N N . ALA A 1 84 ? -0.904 6.044 -4.190 1.00 95.69 84 ALA A N 1
ATOM 668 C CA . ALA A 1 84 ? -0.744 4.824 -3.413 1.00 95.69 84 ALA A CA 1
ATOM 669 C C . ALA A 1 84 ? 0.703 4.334 -3.285 1.00 95.69 84 ALA A C 1
ATOM 671 O O . ALA A 1 84 ? 1.004 3.531 -2.397 1.00 95.69 84 ALA A O 1
ATOM 672 N N . GLY A 1 85 ? 1.611 4.772 -4.165 1.00 95.06 85 GLY A N 1
ATOM 673 C CA . GLY A 1 85 ? 2.995 4.308 -4.177 1.00 95.06 85 GLY A CA 1
ATOM 674 C C . GLY A 1 85 ? 3.042 2.780 -4.220 1.00 95.06 85 GLY A C 1
ATOM 675 O O . GLY A 1 85 ? 2.576 2.172 -5.177 1.00 95.06 85 GLY A O 1
ATOM 676 N N . LEU A 1 86 ? 3.558 2.142 -3.167 1.00 95.69 86 LEU A N 1
ATOM 677 C CA . LEU A 1 86 ? 3.645 0.678 -3.050 1.00 95.69 86 LEU A CA 1
ATOM 678 C C . LEU A 1 86 ? 2.427 0.031 -2.355 1.00 95.69 86 LEU A C 1
ATOM 680 O O . LEU A 1 86 ? 2.466 -1.160 -2.040 1.00 95.69 86 LEU A O 1
ATOM 684 N N . GLY A 1 87 ? 1.362 0.788 -2.077 1.00 96.62 87 GLY A N 1
ATOM 685 C CA . GLY A 1 87 ? 0.180 0.346 -1.324 1.00 96.62 87 GLY A CA 1
ATOM 686 C C . GLY A 1 87 ? 0.403 0.284 0.193 1.00 96.62 87 GLY A C 1
ATOM 687 O O . GLY A 1 87 ? -0.309 -0.430 0.901 1.00 96.62 87 GLY A O 1
ATOM 688 N N . GLY A 1 88 ? 1.423 0.983 0.704 1.00 97.50 88 GLY A N 1
ATOM 689 C CA . GLY A 1 88 ? 1.828 0.931 2.111 1.00 97.50 88 GLY A CA 1
ATOM 690 C C . GLY A 1 88 ? 0.769 1.479 3.070 1.00 97.50 88 GLY A C 1
ATOM 691 O O . GLY A 1 88 ? 0.529 0.878 4.120 1.00 97.50 88 GLY A O 1
ATOM 692 N N . PHE A 1 89 ? 0.073 2.555 2.689 1.00 97.50 89 PHE A N 1
ATOM 693 C CA . PHE A 1 89 ? -1.041 3.104 3.464 1.00 97.50 89 PHE A CA 1
ATOM 694 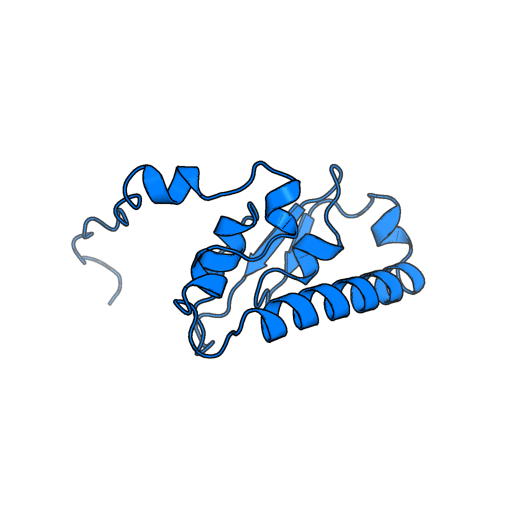C C . PHE A 1 89 ? -2.177 2.087 3.620 1.00 97.50 89 PHE A C 1
ATOM 696 O O . PHE A 1 89 ? -2.551 1.754 4.747 1.00 97.50 89 PHE A O 1
ATOM 703 N N . ALA A 1 90 ? -2.671 1.541 2.503 1.00 97.12 90 ALA A N 1
ATOM 704 C CA . ALA A 1 90 ? -3.733 0.538 2.489 1.00 97.12 90 ALA A CA 1
ATOM 705 C C . ALA A 1 90 ? -3.370 -0.696 3.328 1.00 97.12 90 ALA A C 1
ATOM 707 O O . ALA A 1 90 ? -4.170 -1.158 4.141 1.00 97.12 90 ALA A O 1
ATOM 708 N N . ALA A 1 91 ? -2.132 -1.180 3.209 1.00 97.06 91 ALA A N 1
ATOM 709 C CA . ALA A 1 91 ? -1.651 -2.294 4.015 1.00 97.06 91 ALA A CA 1
ATOM 710 C C . ALA A 1 91 ? -1.568 -1.978 5.519 1.00 97.06 91 ALA A C 1
ATOM 712 O O . ALA A 1 91 ? -1.823 -2.847 6.356 1.00 97.06 91 ALA A O 1
ATOM 713 N N . ALA A 1 92 ? -1.204 -0.747 5.881 1.00 96.50 92 ALA A N 1
ATOM 714 C CA . ALA A 1 92 ? -1.079 -0.324 7.273 1.00 96.50 92 ALA A CA 1
ATOM 715 C C . ALA A 1 92 ? -2.435 -0.058 7.952 1.00 96.50 92 ALA A C 1
ATOM 717 O O . ALA A 1 92 ? -2.540 -0.229 9.169 1.00 96.50 92 ALA A O 1
ATOM 718 N N . ILE A 1 93 ? -3.462 0.347 7.197 1.00 94.50 93 ILE A N 1
ATOM 719 C CA . ILE A 1 93 ? -4.813 0.617 7.721 1.00 94.50 93 ILE A CA 1
ATOM 720 C C . ILE A 1 93 ? -5.789 -0.560 7.555 1.00 94.50 93 ILE A C 1
ATOM 722 O O . ILE A 1 93 ? -6.939 -0.466 7.985 1.00 94.50 93 ILE A O 1
ATOM 726 N N . GLN A 1 94 ? -5.338 -1.669 6.963 1.00 92.75 94 GLN A N 1
ATOM 727 C CA . GLN A 1 94 ? -6.172 -2.822 6.631 1.00 92.75 94 GLN A CA 1
ATOM 728 C C . GLN A 1 94 ? -7.058 -3.284 7.795 1.00 92.75 94 GLN A C 1
ATOM 730 O O . GLN A 1 94 ? -6.603 -3.497 8.920 1.00 92.75 94 GLN A O 1
ATOM 735 N N . SER A 1 95 ? -8.342 -3.476 7.496 1.00 91.06 95 SER A N 1
ATOM 736 C CA . SER A 1 95 ? -9.361 -3.940 8.436 1.00 91.06 95 SER A CA 1
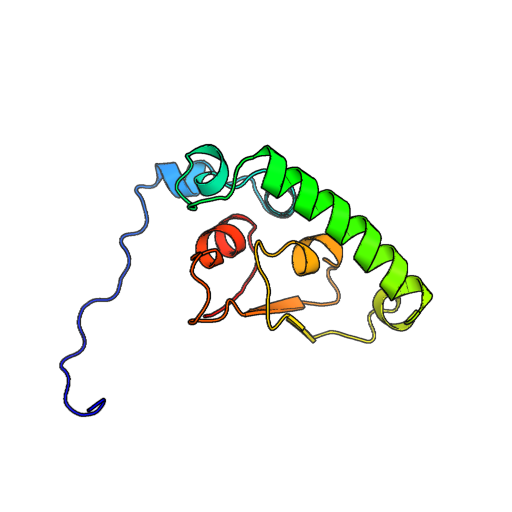ATOM 737 C C . SER A 1 95 ? -10.503 -4.607 7.673 1.00 91.06 95 SER A C 1
ATOM 739 O O . SER A 1 95 ? -10.788 -4.236 6.541 1.00 91.06 95 SER A O 1
ATOM 741 N N . SER A 1 96 ? -11.212 -5.553 8.294 1.00 89.75 96 SER A N 1
ATOM 742 C CA . SER A 1 96 ? -12.412 -6.172 7.702 1.00 89.75 96 SER A CA 1
ATOM 743 C C . SER A 1 96 ? -13.572 -5.190 7.511 1.00 89.75 96 SER A C 1
ATOM 745 O O . SER A 1 96 ? -14.557 -5.501 6.846 1.00 89.75 96 SER A O 1
ATOM 747 N N . LYS A 1 97 ? -13.485 -4.007 8.127 1.00 90.12 97 LYS A N 1
ATOM 748 C CA . LYS A 1 97 ? -14.542 -2.997 8.110 1.00 90.12 97 LYS A CA 1
ATOM 749 C C . LYS A 1 97 ? -14.388 -1.969 6.997 1.00 90.12 97 LYS A C 1
ATOM 751 O O . LYS A 1 97 ? -15.357 -1.251 6.778 1.00 90.12 97 LYS A O 1
ATOM 756 N N . LEU A 1 98 ? -13.235 -1.871 6.339 1.00 92.44 98 LEU A N 1
ATOM 757 C CA . LEU A 1 98 ? -12.971 -0.855 5.322 1.00 92.44 98 LEU A CA 1
ATOM 758 C C . LEU A 1 98 ? -12.206 -1.434 4.139 1.00 92.44 98 LEU A C 1
ATOM 760 O O . LEU A 1 98 ? -11.550 -2.464 4.258 1.00 92.44 98 LEU A O 1
ATOM 764 N N . TRP A 1 99 ? -12.242 -0.727 3.019 1.00 93.81 99 TRP A N 1
ATOM 765 C CA . TRP A 1 99 ? -11.367 -0.982 1.886 1.00 93.81 99 TRP A CA 1
ATOM 766 C C . TRP A 1 99 ? -10.771 0.327 1.368 1.00 93.81 99 TRP A C 1
ATOM 768 O O . TRP A 1 99 ? -11.305 1.417 1.598 1.00 93.81 99 TRP A O 1
ATOM 778 N N . VAL A 1 100 ? -9.635 0.203 0.686 1.00 97.38 100 VAL A N 1
ATOM 779 C CA . VAL A 1 100 ? -8.904 1.331 0.110 1.00 97.38 100 VAL A CA 1
ATOM 780 C C . VAL A 1 100 ? -8.828 1.154 -1.403 1.00 97.38 100 VAL A C 1
ATOM 782 O O . VAL A 1 100 ? -8.317 0.136 -1.869 1.00 97.38 100 VAL A O 1
ATOM 785 N N . MET A 1 101 ? -9.332 2.128 -2.165 1.00 97.88 101 MET A N 1
ATOM 786 C CA . MET A 1 101 ? -9.019 2.254 -3.588 1.00 97.88 101 MET A CA 1
ATOM 787 C C . MET A 1 101 ? -7.628 2.861 -3.711 1.00 97.88 101 MET A C 1
ATOM 789 O O . MET A 1 101 ? -7.432 4.007 -3.310 1.00 97.88 101 MET A O 1
ATOM 793 N N . ASN A 1 102 ? -6.678 2.114 -4.262 1.00 98.12 102 ASN A N 1
ATOM 794 C CA . ASN A 1 102 ? -5.336 2.623 -4.514 1.00 98.12 102 ASN A CA 1
ATOM 795 C C . ASN A 1 102 ? -5.262 3.207 -5.928 1.00 98.12 102 ASN A C 1
ATOM 797 O O . ASN A 1 102 ? -5.550 2.501 -6.890 1.00 98.12 102 ASN A O 1
ATOM 801 N N . VAL A 1 103 ? -4.856 4.462 -6.068 1.00 96.69 103 VAL A N 1
ATOM 802 C CA . VAL A 1 103 ? -4.637 5.105 -7.369 1.00 96.69 103 VAL A CA 1
ATOM 803 C C . VAL A 1 103 ? -3.144 5.377 -7.527 1.00 96.69 103 VAL A C 1
ATOM 805 O O . VAL A 1 103 ? -2.512 5.959 -6.640 1.00 96.69 103 VAL A O 1
ATOM 808 N N . VAL A 1 104 ? -2.570 4.917 -8.636 1.00 95.06 104 VAL A N 1
ATOM 809 C CA . VAL A 1 104 ? -1.161 5.115 -8.996 1.00 95.06 104 VAL A CA 1
ATOM 810 C C . VAL A 1 104 ? -1.099 6.133 -10.131 1.00 95.06 104 VAL A C 1
ATOM 812 O O . VAL A 1 104 ? -1.390 5.760 -11.260 1.00 95.06 104 VAL A O 1
ATOM 815 N N . PRO A 1 105 ? -0.695 7.391 -9.879 1.00 92.12 105 PRO A N 1
ATOM 816 C CA . PRO A 1 105 ? -0.752 8.439 -10.893 1.00 92.12 105 PRO A CA 1
ATOM 817 C C . PRO A 1 105 ? -0.062 8.036 -12.201 1.00 92.12 105 PRO A C 1
ATOM 819 O O . PRO A 1 105 ? 1.092 7.611 -12.190 1.00 92.12 105 PRO A O 1
ATOM 822 N N . THR A 1 106 ? -0.725 8.247 -13.338 1.00 85.88 106 THR A N 1
ATOM 823 C CA . THR A 1 106 ? -0.164 7.961 -14.675 1.00 85.88 106 THR A CA 1
ATOM 824 C C . THR A 1 106 ? 1.096 8.764 -15.003 1.00 85.88 106 THR A C 1
ATOM 826 O O . THR A 1 106 ? 1.899 8.333 -15.824 1.00 85.88 106 THR A O 1
ATOM 829 N N . ILE A 1 107 ? 1.288 9.917 -14.352 1.00 81.19 107 ILE A N 1
ATOM 830 C CA . ILE A 1 107 ? 2.495 10.746 -14.481 1.00 81.19 107 ILE A CA 1
ATOM 831 C C . ILE A 1 107 ? 3.688 10.195 -13.686 1.00 81.19 107 ILE A C 1
ATOM 833 O O . ILE A 1 107 ? 4.807 10.680 -13.837 1.00 81.19 107 ILE A O 1
ATOM 837 N N . ALA A 1 108 ? 3.470 9.216 -12.804 1.00 76.06 108 ALA A N 1
ATOM 838 C CA . ALA A 1 108 ? 4.543 8.651 -12.006 1.00 76.06 108 ALA A CA 1
ATOM 839 C C . ALA A 1 108 ? 5.504 7.850 -12.894 1.00 76.06 108 ALA A C 1
ATOM 841 O O . ALA A 1 108 ? 5.100 6.964 -13.641 1.00 76.06 108 ALA A O 1
ATOM 842 N N . GLU A 1 109 ? 6.805 8.095 -12.738 1.00 73.50 109 GLU A N 1
ATOM 843 C CA . GLU A 1 109 ? 7.853 7.366 -13.470 1.00 73.50 109 GLU A CA 1
ATOM 844 C C . GLU A 1 109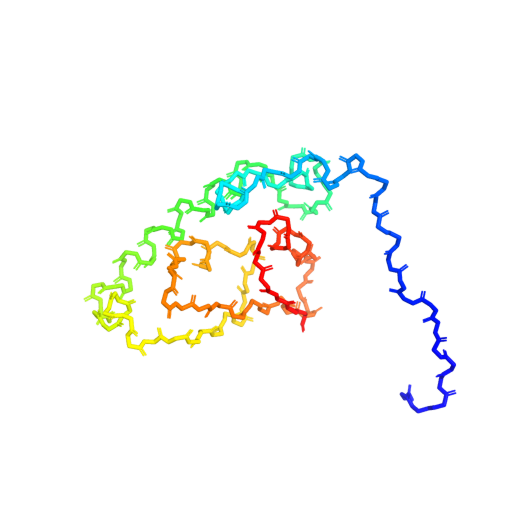 ? 7.892 5.866 -13.127 1.00 73.50 109 GLU A C 1
ATOM 846 O O . GLU A 1 109 ? 8.469 5.061 -13.858 1.00 73.50 109 GLU A O 1
ATOM 851 N N . LYS A 1 110 ? 7.293 5.473 -11.993 1.00 81.12 110 LYS A N 1
ATOM 852 C CA . LYS A 1 110 ? 7.329 4.107 -11.465 1.00 81.12 110 LYS A CA 1
ATOM 853 C C . LYS A 1 110 ? 5.956 3.455 -11.537 1.00 81.12 110 LYS A C 1
ATOM 855 O O . LYS A 1 110 ? 5.026 3.840 -10.835 1.00 81.12 110 LYS A O 1
ATOM 860 N N . SER A 1 111 ? 5.874 2.375 -12.307 1.00 86.81 111 SER A N 1
ATOM 861 C CA . SER A 1 111 ? 4.698 1.509 -12.361 1.00 86.81 111 SER A CA 1
ATOM 862 C C . SER A 1 111 ? 4.657 0.570 -11.149 1.00 86.81 111 SER A C 1
ATOM 864 O O . SER A 1 111 ? 5.285 -0.492 -11.131 1.00 86.81 111 SER A O 1
ATOM 866 N N . THR A 1 112 ? 3.932 0.972 -10.105 1.00 93.44 112 THR A N 1
ATOM 867 C CA . THR A 1 112 ? 3.847 0.235 -8.831 1.00 93.44 112 THR A CA 1
ATOM 868 C C . THR A 1 112 ? 2.555 -0.562 -8.652 1.00 93.44 112 THR A C 1
ATOM 870 O O . THR A 1 112 ? 2.468 -1.364 -7.723 1.00 93.44 112 THR A O 1
ATOM 873 N N . LEU A 1 113 ? 1.577 -0.419 -9.554 1.00 93.94 113 LEU A N 1
ATOM 874 C CA . LEU A 1 113 ? 0.266 -1.067 -9.437 1.00 93.94 113 LEU A CA 1
ATOM 875 C C . LEU A 1 113 ? 0.361 -2.599 -9.335 1.00 93.94 113 LEU A C 1
ATOM 877 O O . LEU A 1 113 ? -0.333 -3.215 -8.531 1.00 93.94 113 LEU A O 1
ATOM 881 N N . GLY A 1 114 ? 1.297 -3.219 -10.060 1.00 92.31 114 GLY A N 1
ATOM 882 C CA . GLY A 1 114 ? 1.545 -4.657 -9.933 1.00 92.31 114 GLY A CA 1
ATOM 883 C C . GLY A 1 114 ? 1.967 -5.080 -8.518 1.00 92.31 114 GLY A C 1
ATOM 884 O O . GLY A 1 114 ? 1.566 -6.141 -8.054 1.00 92.31 114 GLY A O 1
ATOM 885 N N . ALA A 1 115 ? 2.716 -4.239 -7.789 1.00 94.00 115 ALA A N 1
ATOM 886 C CA . ALA A 1 115 ? 3.103 -4.526 -6.402 1.00 94.00 115 ALA A CA 1
ATOM 887 C C . ALA A 1 115 ? 1.906 -4.432 -5.457 1.00 94.00 115 ALA A C 1
ATOM 889 O O . ALA A 1 115 ? 1.814 -5.198 -4.505 1.00 94.00 115 ALA A O 1
ATOM 890 N N . ILE A 1 116 ? 0.961 -3.539 -5.748 1.00 95.94 116 ILE A N 1
ATOM 891 C CA . ILE A 1 116 ? -0.297 -3.420 -5.007 1.00 95.94 116 ILE A CA 1
ATOM 892 C C . ILE A 1 116 ? -1.140 -4.691 -5.201 1.00 95.94 116 ILE A C 1
ATOM 894 O O . ILE A 1 116 ? -1.621 -5.266 -4.223 1.00 95.94 116 ILE A O 1
ATOM 898 N N . TYR A 1 117 ? -1.245 -5.195 -6.433 1.00 94.88 117 TYR A N 1
ATOM 899 C CA . TYR A 1 117 ? -1.979 -6.431 -6.725 1.00 94.88 117 TYR A CA 1
ATOM 900 C C . TYR A 1 117 ? -1.349 -7.671 -6.089 1.00 94.88 117 TYR A C 1
ATOM 902 O O . TYR A 1 117 ? -2.061 -8.484 -5.499 1.00 94.88 117 TYR A O 1
ATOM 910 N N . GLU A 1 118 ? -0.022 -7.797 -6.122 1.00 94.12 118 GLU A N 1
ATOM 911 C CA . GLU A 1 118 ? 0.692 -8.909 -5.476 1.00 94.12 118 GLU A CA 1
ATOM 912 C C . GLU A 1 118 ? 0.512 -8.917 -3.944 1.00 94.12 118 GLU A C 1
ATOM 914 O O . GLU A 1 118 ? 0.584 -9.976 -3.320 1.00 94.12 118 GLU A O 1
ATOM 919 N N . ARG A 1 119 ? 0.178 -7.771 -3.330 1.00 94.94 119 ARG A N 1
ATOM 920 C CA . ARG A 1 119 ? -0.218 -7.672 -1.910 1.00 94.94 119 ARG A CA 1
ATOM 921 C C . ARG A 1 119 ? -1.670 -8.084 -1.646 1.00 94.94 119 ARG A C 1
ATOM 923 O O . ARG A 1 119 ? -2.081 -8.186 -0.491 1.00 94.94 119 ARG A O 1
ATOM 930 N N . GLY A 1 120 ? -2.461 -8.336 -2.690 1.00 93.94 120 GLY A N 1
ATOM 931 C CA . GLY A 1 120 ? -3.895 -8.617 -2.599 1.00 93.94 120 GLY A CA 1
ATOM 932 C C . GLY A 1 120 ? -4.769 -7.379 -2.409 1.00 93.94 120 GLY A C 1
ATOM 933 O O . GLY A 1 120 ? -5.883 -7.512 -1.908 1.00 93.94 120 GLY A O 1
ATOM 934 N N . LEU A 1 121 ? -4.263 -6.197 -2.757 1.00 96.19 121 LEU A N 1
ATOM 935 C CA . LEU A 1 121 ? -4.997 -4.936 -2.697 1.00 96.19 121 LEU A CA 1
ATOM 936 C C . LEU A 1 121 ? -5.584 -4.591 -4.071 1.00 96.19 121 LEU A C 1
ATOM 938 O O . LEU A 1 121 ? -5.068 -5.025 -5.097 1.00 96.19 121 LEU A O 1
ATOM 942 N N . ILE A 1 122 ? -6.646 -3.784 -4.092 1.00 95.25 122 ILE A N 1
ATOM 943 C CA . ILE A 1 122 ? -7.248 -3.283 -5.335 1.00 95.25 122 ILE A CA 1
ATOM 944 C C . ILE A 1 122 ? -6.695 -1.905 -5.691 1.00 95.25 122 ILE A C 1
ATOM 946 O O . ILE A 1 122 ? -6.339 -1.128 -4.804 1.00 95.25 122 ILE A O 1
ATOM 950 N N . GLY A 1 123 ? -6.662 -1.578 -6.978 1.00 96.00 123 GLY A N 1
ATOM 951 C CA . GLY A 1 123 ? -6.207 -0.273 -7.430 1.00 96.00 123 GLY A CA 1
ATOM 952 C C . GLY A 1 123 ? -6.279 -0.070 -8.935 1.00 96.00 123 GLY A C 1
ATOM 953 O O . GLY A 1 123 ? -6.560 -1.014 -9.679 1.00 96.00 123 GLY A O 1
ATOM 954 N N . ILE A 1 124 ? -6.009 1.164 -9.350 1.00 95.19 124 ILE A N 1
ATOM 955 C CA . ILE A 1 124 ? -6.040 1.659 -10.730 1.00 95.19 124 ILE A CA 1
ATOM 956 C C . ILE A 1 124 ? -4.861 2.613 -10.985 1.00 95.19 124 ILE A C 1
ATOM 958 O O . ILE A 1 124 ? -4.202 3.043 -10.035 1.00 95.19 124 ILE A O 1
ATOM 962 N N . TYR A 1 125 ? -4.611 2.934 -12.256 1.00 91.00 125 TYR A N 1
ATOM 963 C CA . TYR A 1 125 ? -3.777 4.077 -12.646 1.00 91.00 125 TYR A CA 1
ATOM 964 C C . TYR A 1 125 ? -4.590 5.377 -12.688 1.00 91.00 125 TYR A C 1
ATOM 966 O O . TYR A 1 125 ? -5.812 5.274 -12.941 1.00 91.00 125 TYR A O 1
#

Secondary structure (DSSP, 8-state):
--TTPPPP---PPPP-THHHHTSPPTTGGGTSPPHHHHTT-STT--HHHHHHHHHHHHHHHHHHHHH-THHHHT---EEEETT-TTTHHHHHH-BTTBEEEEE--TT-SS--HHHHHHTT--EE-

pLDDT: mean 87.7, std 13.62, range [46.78, 98.19]

Sequence (125 aa):
DVWYKKMETCVTPYPSAAAGEQLKPFPERLYVVPPRVSSGSVPGVSVDAYLKDNSLWKKHVKAYKRINSLLDTGRYRNIMDMNAGLGGFAAAIQSSKLWVMNVVPTIAEKSTLGAIYERGLIGIY

InterPro domains:
  IPR004159 Putative S-adenosyl-L-methionine-dependent methyltransferase [PF03141] (1-125)
  IPR004159 Putative S-adenosyl-L-methionine-dependent methyltransferase [PTHR10108] (2-125)

Radius of gyration: 16.26 Å; chains: 1; bounding box: 32×34×51 Å

Organism: Opuntia streptacantha (NCBI:txid393608)

Foldseek 3Di:
DPPPDDDDPPPPPPPPPVQVVPFDDPPVLLQDQFPCQPVCVWPPRHPVNVNVLLVVLLVVVVVVCVVPVVLVVLPEAEAEAQDCQQVSNQSNSDDPSHAYEYEHDPPDPTDNQVSCVSNVHHYDD